Protein AF-X1CI62-F1 (afdb_monomer_lite)

Secondary structure (DSSP, 8-state):
-PPPGGG--EEEEEE----HHHHHHHHHHHHS--TTS---S--------HHHHHHHHHHTTEEEEEE----

Foldseek 3Di:
DDDDPVVDAAEAAEDEADDLVVVVVVCCQQQDADPVRHGRDDPDDPPDHPVVVVVVCVVVRHPHYDYDYDD

Sequence (71 aa):
MSYTLEDFNYIDSHCHFFPPQLFKSIWNFFESPDKEGNQRGWDIKYQLTTDALVKFLENHRVKYFTTYNYA

pLDDT: mean 82.27, std 8.66, range [52.75, 93.75]

Organism: NCBI:txid412755

Structure (mmCIF, N/CA/C/O backbone):
data_AF-X1CI62-F1
#
_entry.id   AF-X1CI62-F1
#
loop_
_atom_site.group_PDB
_atom_site.id
_atom_site.type_symbol
_atom_site.label_atom_id
_atom_site.label_alt_id
_atom_site.label_comp_id
_atom_site.label_asym_id
_atom_site.label_entity_id
_atom_site.label_seq_id
_atom_site.pdbx_PDB_ins_code
_atom_site.Cartn_x
_atom_site.Cartn_y
_atom_site.Cartn_z
_atom_site.occupancy
_atom_site.B_iso_or_equiv
_atom_site.auth_seq_id
_atom_site.auth_comp_id
_atom_site.auth_asym_id
_atom_site.auth_atom_id
_atom_site.pdbx_PDB_model_num
ATOM 1 N N . MET A 1 1 ? 11.785 14.240 -28.291 1.00 69.88 1 MET A N 1
ATOM 2 C CA . MET A 1 1 ? 11.127 12.967 -27.932 1.00 69.88 1 MET A CA 1
ATOM 3 C C . MET A 1 1 ? 10.028 13.293 -26.942 1.00 69.88 1 MET A C 1
ATOM 5 O O . MET A 1 1 ? 10.314 14.021 -25.999 1.00 69.88 1 MET A O 1
ATOM 9 N N . SER A 1 2 ? 8.794 12.853 -27.187 1.00 85.44 2 SER A N 1
ATOM 10 C CA . SER A 1 2 ? 7.726 12.914 -26.184 1.00 85.44 2 SER A CA 1
ATOM 11 C C . SER A 1 2 ? 7.691 11.589 -25.442 1.00 85.44 2 SER A C 1
ATOM 13 O O . SER A 1 2 ? 7.703 10.547 -26.092 1.00 85.44 2 SER A O 1
ATOM 15 N N . TYR A 1 3 ? 7.625 11.643 -24.118 1.00 84.69 3 TYR A N 1
ATOM 16 C CA . TYR A 1 3 ? 7.350 10.468 -23.306 1.00 84.69 3 TYR A CA 1
ATOM 17 C C . TYR A 1 3 ? 5.865 10.424 -22.952 1.00 84.69 3 TYR A C 1
ATOM 19 O O . TYR A 1 3 ? 5.216 11.457 -22.777 1.00 84.69 3 TYR A O 1
ATOM 27 N N . THR A 1 4 ? 5.348 9.217 -22.841 1.00 84.62 4 THR A N 1
ATOM 28 C CA . THR A 1 4 ? 4.051 8.872 -22.284 1.00 84.62 4 THR A CA 1
ATOM 29 C C . THR A 1 4 ? 4.248 8.323 -20.877 1.00 84.62 4 THR 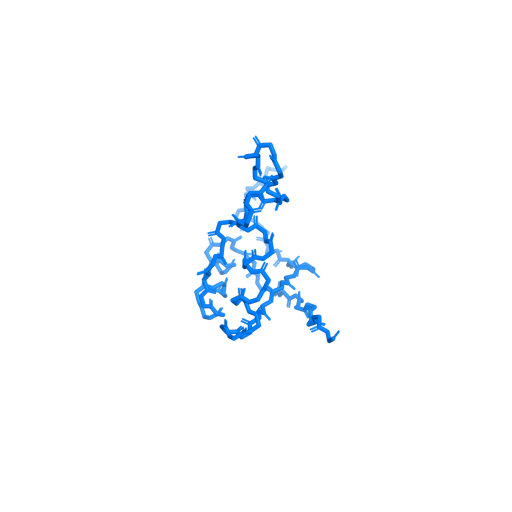A C 1
ATOM 31 O O . THR A 1 4 ? 5.366 8.034 -20.444 1.00 84.62 4 THR A O 1
ATOM 34 N N . LEU A 1 5 ? 3.148 8.122 -20.152 1.00 76.56 5 LEU A N 1
ATOM 35 C CA . LEU A 1 5 ? 3.222 7.385 -18.897 1.00 76.56 5 LEU A CA 1
ATOM 36 C C . LEU A 1 5 ? 3.830 5.996 -19.136 1.00 76.56 5 LEU A C 1
ATOM 38 O O . LEU A 1 5 ? 4.547 5.514 -18.271 1.00 76.56 5 LEU A O 1
ATOM 42 N N . GLU A 1 6 ? 3.545 5.337 -20.276 1.00 81.38 6 GLU A N 1
ATOM 43 C CA . GLU A 1 6 ? 3.985 3.969 -20.660 1.00 81.38 6 GLU A CA 1
ATOM 44 C C . GLU A 1 6 ? 5.498 3.766 -20.692 1.00 81.38 6 GLU A C 1
ATOM 46 O O . GLU A 1 6 ? 5.971 2.652 -20.484 1.00 81.38 6 GLU A O 1
ATOM 51 N N . ASP A 1 7 ? 6.257 4.853 -20.772 1.00 87.56 7 ASP A N 1
ATOM 52 C CA . ASP A 1 7 ? 7.714 4.798 -20.859 1.00 87.56 7 ASP A CA 1
ATOM 53 C C . ASP A 1 7 ? 8.416 4.602 -19.502 1.00 87.56 7 ASP A C 1
ATOM 55 O O . ASP A 1 7 ? 9.630 4.396 -19.457 1.00 87.56 7 ASP A O 1
ATOM 59 N N . PHE A 1 8 ? 7.678 4.640 -18.384 1.00 83.69 8 PHE A N 1
ATOM 60 C CA . PHE A 1 8 ? 8.255 4.599 -17.037 1.00 83.69 8 PHE A CA 1
ATOM 61 C C . PHE A 1 8 ? 7.705 3.463 -16.169 1.00 83.69 8 PHE A C 1
ATOM 63 O O . PHE A 1 8 ? 6.525 3.126 -16.200 1.00 83.69 8 PHE A O 1
ATOM 70 N N . ASN A 1 9 ? 8.572 2.890 -15.337 1.00 84.75 9 ASN A N 1
ATOM 71 C CA . ASN A 1 9 ? 8.164 2.046 -14.217 1.00 84.75 9 ASN A CA 1
ATOM 72 C C . ASN A 1 9 ? 8.389 2.829 -12.927 1.00 84.75 9 ASN A C 1
ATOM 74 O O . ASN A 1 9 ? 9.443 3.449 -12.771 1.00 84.75 9 ASN A O 1
ATOM 78 N N . TYR A 1 10 ? 7.426 2.778 -12.011 1.00 90.44 10 TYR A N 1
ATOM 79 C CA . TYR A 1 10 ? 7.513 3.513 -10.754 1.00 90.44 10 TYR A CA 1
ATOM 80 C C . TYR A 1 10 ? 7.996 2.615 -9.620 1.00 90.44 10 TYR A C 1
ATOM 82 O O . TYR A 1 10 ? 7.706 1.415 -9.581 1.00 90.44 10 TYR A O 1
ATOM 90 N N . ILE A 1 11 ? 8.733 3.225 -8.695 1.00 93.38 11 ILE A N 1
ATOM 91 C CA . ILE A 1 11 ? 9.010 2.653 -7.384 1.00 93.38 11 ILE A CA 1
ATOM 92 C C . ILE A 1 11 ? 8.242 3.497 -6.377 1.00 93.38 11 ILE A C 1
ATOM 94 O O . ILE A 1 11 ? 8.527 4.688 -6.249 1.00 93.38 11 ILE A O 1
ATOM 98 N N . ASP A 1 12 ? 7.276 2.899 -5.688 1.00 92.25 12 ASP A N 1
ATOM 99 C CA . ASP A 1 12 ? 6.599 3.576 -4.586 1.00 92.25 12 ASP A CA 1
ATOM 100 C C . ASP A 1 12 ? 7.459 3.440 -3.327 1.00 92.25 12 ASP A C 1
ATOM 102 O O . ASP A 1 12 ? 7.630 2.358 -2.762 1.00 92.25 12 ASP A O 1
ATOM 106 N N . SER A 1 13 ? 8.068 4.542 -2.905 1.00 93.38 13 SER A N 1
ATOM 107 C CA . SER A 1 13 ? 8.970 4.529 -1.761 1.00 93.38 13 SER A CA 1
ATOM 108 C C . SER A 1 13 ? 8.253 4.385 -0.423 1.00 93.38 13 SER A C 1
ATOM 110 O O . SER A 1 13 ? 8.937 4.144 0.566 1.00 93.38 13 SER A O 1
ATOM 112 N N . HIS A 1 14 ? 6.930 4.577 -0.350 1.00 91.62 14 HIS A N 1
ATOM 113 C CA . HIS A 1 14 ? 6.230 4.733 0.923 1.00 91.62 14 HIS A CA 1
ATOM 114 C C . HIS A 1 14 ? 4.827 4.124 0.907 1.00 91.62 14 HIS A C 1
ATOM 116 O O . HIS A 1 14 ? 3.816 4.811 0.797 1.00 91.62 14 HIS A O 1
ATOM 122 N N . CYS A 1 15 ? 4.768 2.821 1.163 1.00 88.50 15 CYS A N 1
ATOM 123 C CA . CYS A 1 15 ? 3.529 2.088 1.395 1.00 88.50 15 CYS A CA 1
ATOM 124 C C . CYS A 1 15 ? 3.353 1.706 2.874 1.00 88.50 15 CYS A C 1
ATOM 126 O O . CYS A 1 15 ? 4.320 1.485 3.607 1.00 88.50 15 CYS A O 1
ATOM 128 N N . HIS A 1 16 ? 2.099 1.550 3.296 1.00 85.75 16 HIS A N 1
ATOM 129 C CA . HIS A 1 16 ? 1.743 1.014 4.609 1.00 85.75 16 HIS A CA 1
ATOM 130 C C . HIS A 1 16 ? 0.734 -0.116 4.461 1.00 85.75 16 HIS A C 1
ATOM 132 O O . HIS A 1 16 ? -0.422 0.122 4.114 1.00 85.75 16 HIS A O 1
ATOM 138 N N . PHE A 1 17 ? 1.172 -1.343 4.739 1.00 85.88 17 PHE A N 1
ATOM 139 C CA . PHE A 1 17 ? 0.321 -2.528 4.722 1.00 85.88 17 PHE A CA 1
ATOM 140 C C . PHE A 1 17 ? 0.214 -3.066 6.140 1.00 85.88 17 PHE A C 1
ATOM 142 O O . PHE A 1 17 ? 1.215 -3.470 6.727 1.00 85.88 17 PHE A O 1
ATOM 149 N N . PHE A 1 18 ? -0.996 -3.088 6.690 1.00 79.75 18 PHE A N 1
ATOM 150 C CA . PHE A 1 18 ? -1.235 -3.645 8.015 1.00 79.75 18 PHE A CA 1
ATOM 151 C C . PHE A 1 18 ? -2.066 -4.929 7.925 1.00 79.75 18 PHE A C 1
ATOM 153 O O . PHE A 1 18 ? -2.885 -5.086 7.019 1.00 79.75 18 PHE A O 1
ATOM 160 N N . PRO A 1 19 ? -1.898 -5.867 8.868 1.00 77.88 19 PRO A N 1
ATOM 161 C CA . PRO A 1 19 ? -2.848 -6.953 9.034 1.00 77.88 19 PRO A CA 1
ATOM 162 C C . PRO A 1 19 ? -4.223 -6.400 9.460 1.00 77.88 19 PRO A C 1
ATOM 164 O O . PRO A 1 19 ? -4.285 -5.372 10.147 1.00 77.88 19 PRO A O 1
ATOM 167 N N . PRO A 1 20 ? -5.333 -7.086 9.122 1.00 76.56 20 PRO A N 1
ATOM 168 C CA . PRO A 1 20 ? -6.692 -6.609 9.400 1.00 76.56 20 PRO A CA 1
ATOM 169 C C . PRO A 1 20 ? -6.937 -6.206 10.862 1.00 76.56 20 PRO A C 1
ATOM 171 O O . PRO A 1 20 ? -7.666 -5.256 11.141 1.00 76.56 20 PRO A O 1
ATOM 174 N N . GLN A 1 21 ? -6.304 -6.905 11.809 1.00 77.62 21 GLN A N 1
ATOM 175 C CA . GLN A 1 21 ? -6.447 -6.641 13.240 1.00 77.62 21 GLN A CA 1
ATOM 176 C C . GLN A 1 21 ? -5.845 -5.288 13.649 1.00 77.62 21 GLN A C 1
ATOM 178 O O . GLN A 1 21 ? -6.454 -4.580 14.448 1.00 77.62 21 GLN A O 1
ATOM 183 N N . LEU A 1 22 ? -4.687 -4.911 13.091 1.00 76.19 22 LEU A N 1
ATOM 184 C CA . LEU A 1 22 ? -4.075 -3.599 13.336 1.00 76.19 22 LEU A CA 1
ATOM 185 C C . LEU A 1 22 ? -4.836 -2.494 12.598 1.00 76.19 22 LEU A C 1
ATOM 187 O O . LEU A 1 22 ? -5.094 -1.436 13.175 1.00 76.19 22 LEU A O 1
ATOM 191 N N . PHE A 1 23 ? -5.279 -2.772 11.367 1.00 77.56 23 PHE A N 1
ATOM 192 C CA . PHE A 1 23 ? -6.102 -1.845 10.590 1.00 77.56 23 PHE A CA 1
ATOM 193 C C . PHE A 1 23 ? -7.375 -1.433 11.325 1.00 77.56 23 PHE A C 1
ATOM 195 O O . PHE A 1 23 ? -7.715 -0.258 11.309 1.00 77.56 23 PHE A O 1
ATOM 202 N N . LYS A 1 24 ? -8.057 -2.360 12.010 1.00 78.50 24 LYS A N 1
ATOM 203 C CA . LYS A 1 24 ? -9.281 -2.041 12.758 1.00 78.50 24 LYS A CA 1
ATOM 204 C C . LYS A 1 24 ? -9.059 -0.936 13.795 1.00 78.50 24 LYS A C 1
ATOM 206 O O . LYS A 1 24 ? -9.863 -0.017 13.898 1.00 78.50 24 LYS A O 1
ATOM 211 N N . SER A 1 25 ? -7.973 -1.015 14.560 1.00 77.94 25 SER A N 1
ATOM 212 C CA . SER A 1 25 ? -7.660 -0.016 15.589 1.00 77.94 25 SER A CA 1
ATOM 213 C C . SER A 1 25 ? -7.292 1.337 14.982 1.00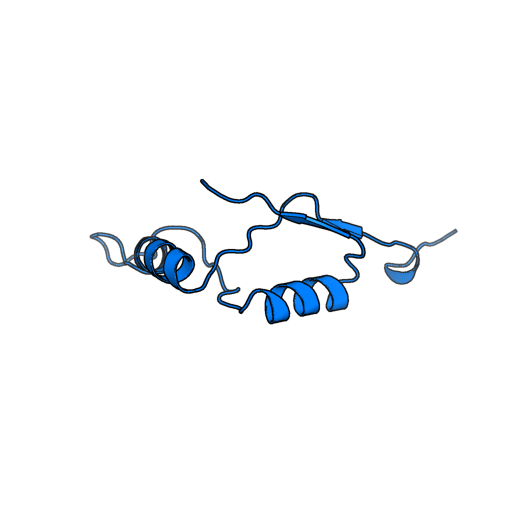 77.94 25 SER A C 1
ATOM 215 O O . SER A 1 25 ? -7.724 2.370 15.489 1.00 77.94 25 SER A O 1
ATOM 217 N N . ILE A 1 26 ? -6.534 1.323 13.882 1.00 77.50 26 ILE A N 1
ATOM 218 C CA . ILE A 1 26 ? -6.163 2.525 13.128 1.00 77.50 26 ILE A CA 1
ATOM 219 C C . ILE A 1 26 ? -7.415 3.192 12.540 1.00 77.50 26 ILE A C 1
ATOM 221 O O . ILE A 1 26 ? -7.606 4.393 12.712 1.00 77.50 26 ILE A O 1
ATOM 225 N N . TRP A 1 27 ? -8.310 2.421 11.917 1.00 75.44 27 TRP A N 1
ATOM 226 C CA . TRP A 1 27 ? -9.536 2.957 11.328 1.00 75.44 27 TRP A CA 1
ATOM 227 C C . TRP A 1 27 ? -10.489 3.520 12.357 1.00 75.44 27 TRP A C 1
ATOM 229 O O . TRP A 1 27 ? -10.967 4.630 12.169 1.00 75.44 27 TRP A O 1
ATOM 239 N N . ASN A 1 28 ? -10.658 2.852 13.497 1.00 78.81 28 ASN A N 1
ATOM 240 C CA . ASN A 1 28 ? -11.460 3.404 14.583 1.00 78.81 28 ASN A CA 1
ATOM 241 C C . ASN A 1 28 ? -10.992 4.808 15.001 1.00 78.81 28 ASN A C 1
ATOM 243 O O . ASN A 1 28 ? -11.821 5.639 15.363 1.00 78.81 28 ASN A O 1
ATOM 247 N N . PHE A 1 29 ? -9.686 5.089 14.953 1.00 78.06 29 PHE A N 1
ATOM 248 C CA . PHE A 1 29 ? -9.162 6.422 15.247 1.00 78.06 29 PHE A CA 1
ATOM 249 C C . PHE A 1 29 ? -9.509 7.445 14.153 1.00 78.06 29 PHE A C 1
ATOM 251 O O . PHE A 1 29 ? -9.964 8.538 14.484 1.00 78.06 29 PHE A O 1
ATOM 258 N N . PHE A 1 30 ? -9.321 7.090 12.877 1.00 75.00 30 PHE A N 1
ATOM 259 C CA . PHE A 1 30 ? -9.539 7.993 11.736 1.00 75.00 30 PHE A CA 1
ATOM 260 C C . PHE A 1 30 ? -11.017 8.178 11.341 1.00 75.00 30 PHE A C 1
ATOM 262 O O . PHE A 1 30 ? -11.402 9.207 10.792 1.00 75.00 30 PHE A O 1
ATOM 269 N N . GLU A 1 31 ? -11.864 7.190 11.609 1.00 76.31 31 GLU A N 1
ATOM 270 C CA . GLU A 1 31 ? -13.293 7.223 11.276 1.00 76.31 31 GLU A CA 1
ATOM 271 C C . GLU A 1 31 ? -14.146 7.815 12.400 1.00 76.31 31 GLU A C 1
ATOM 273 O O . GLU A 1 31 ? -15.283 8.217 12.160 1.00 76.31 31 GLU A O 1
ATOM 278 N N . SER A 1 32 ? -13.619 7.892 13.628 1.00 78.94 32 SER A N 1
ATOM 279 C CA . SER A 1 32 ? -14.343 8.506 14.744 1.00 78.94 32 SER A CA 1
ATOM 280 C C . SER A 1 32 ? -14.471 10.017 14.527 1.00 78.94 32 SER A C 1
ATOM 282 O O . SER A 1 32 ? -13.445 10.701 14.496 1.00 78.94 32 SER A O 1
ATOM 284 N N . PRO A 1 33 ? -15.692 10.577 14.449 1.00 79.88 33 PRO A N 1
ATOM 285 C CA . PRO A 1 33 ? -15.875 12.018 14.350 1.00 79.88 33 PRO A CA 1
ATOM 286 C C . PRO A 1 33 ? -15.281 12.746 15.560 1.00 79.88 33 PRO A C 1
ATOM 288 O O . PRO A 1 33 ? -15.161 12.189 16.659 1.00 79.88 33 PRO A O 1
ATOM 291 N N . ASP A 1 34 ? -14.905 14.008 15.380 1.00 81.06 34 ASP A N 1
ATOM 292 C CA . ASP A 1 34 ? -14.522 14.857 16.496 1.00 81.06 34 ASP A CA 1
ATOM 293 C C . ASP A 1 34 ? -15.727 15.290 17.333 1.00 81.06 34 ASP A C 1
ATOM 295 O O . ASP A 1 34 ? -16.867 14.884 17.109 1.00 81.06 34 ASP A O 1
ATOM 299 N N . LYS A 1 35 ? -15.462 16.099 18.363 1.00 84.69 35 LYS A N 1
ATOM 300 C CA . LYS A 1 35 ? -16.511 16.578 19.271 1.00 84.69 35 LYS A CA 1
ATOM 301 C C . LYS A 1 35 ? -17.552 17.452 18.558 1.00 84.69 35 LYS A C 1
ATOM 303 O O . LYS A 1 35 ? -18.624 17.665 19.113 1.00 84.69 35 LYS A O 1
ATOM 308 N N . GLU A 1 36 ? -17.229 17.951 17.371 1.00 88.75 36 GLU A N 1
ATOM 309 C CA . GLU A 1 36 ? -18.044 18.835 16.541 1.00 88.75 36 GLU A CA 1
ATOM 310 C C . GLU A 1 36 ? -18.682 18.075 15.362 1.00 88.75 36 GLU A C 1
ATOM 312 O O . GLU A 1 36 ? -19.461 18.651 14.607 1.00 88.75 36 GLU A O 1
ATOM 317 N N . GLY A 1 37 ? -18.413 16.769 15.234 1.00 83.69 37 GLY A N 1
ATOM 318 C CA . GLY A 1 37 ? -18.939 15.911 14.175 1.00 83.69 37 GLY A CA 1
ATOM 319 C C . GLY A 1 37 ? -18.126 15.933 12.879 1.00 83.69 37 GLY A C 1
ATOM 320 O O . GLY A 1 37 ? -18.558 15.328 11.897 1.00 83.69 37 GLY A O 1
ATOM 321 N N . ASN A 1 38 ? -16.958 16.581 12.852 1.00 81.88 38 ASN A N 1
ATOM 322 C CA . ASN A 1 38 ? -16.081 16.566 11.682 1.00 81.88 38 ASN A CA 1
ATOM 323 C C . ASN A 1 38 ? -15.267 15.268 11.632 1.00 81.88 38 ASN A C 1
ATOM 325 O O . ASN A 1 38 ? -14.933 14.678 12.660 1.00 81.88 38 ASN A O 1
ATOM 329 N N . GLN A 1 39 ? -14.900 14.833 10.428 1.00 76.31 39 GLN A N 1
ATOM 330 C CA . GLN A 1 39 ? -14.016 13.685 10.240 1.00 76.31 39 GLN A CA 1
ATOM 331 C C . GLN A 1 39 ? -12.651 13.932 10.905 1.00 76.31 39 GLN A C 1
ATOM 333 O O . GLN A 1 39 ? -11.996 14.943 10.639 1.00 76.31 39 GLN A O 1
ATOM 338 N N . ARG A 1 40 ? -12.195 13.002 11.755 1.00 67.44 40 ARG A N 1
ATOM 339 C CA . ARG A 1 40 ? -10.862 13.086 12.366 1.00 67.44 40 ARG A CA 1
ATOM 340 C C . ARG A 1 40 ? -9.807 12.477 11.459 1.00 67.44 40 ARG A C 1
ATOM 342 O O . ARG A 1 40 ? -9.564 11.281 11.469 1.00 67.44 40 ARG A O 1
ATOM 349 N N . GLY A 1 41 ? -9.092 13.335 10.746 1.00 71.44 41 GLY A N 1
ATOM 350 C CA . GLY A 1 41 ? -7.907 12.947 9.985 1.00 71.44 41 GLY A CA 1
ATOM 351 C C . GLY A 1 41 ? -8.180 12.803 8.494 1.00 71.44 41 GLY A C 1
ATOM 352 O O . GLY A 1 41 ? -9.047 13.478 7.946 1.00 71.44 41 GLY A O 1
ATOM 353 N N . TRP A 1 42 ? -7.367 11.998 7.815 1.00 70.25 42 TRP A N 1
ATOM 354 C CA . TRP A 1 42 ? -7.393 11.922 6.357 1.00 70.25 42 TRP A CA 1
ATOM 355 C C . TRP A 1 42 ? -8.519 11.018 5.847 1.00 70.25 42 TRP A C 1
ATOM 357 O O . TRP A 1 42 ? -8.835 9.995 6.451 1.00 70.25 42 TRP A O 1
ATOM 367 N N . ASP A 1 43 ? -9.096 11.386 4.701 1.00 70.25 43 ASP A N 1
ATOM 368 C CA . ASP A 1 43 ? -10.081 10.585 3.966 1.00 70.25 43 ASP A CA 1
ATOM 369 C C . ASP A 1 43 ? -9.393 9.413 3.266 1.00 70.25 43 ASP A C 1
ATOM 371 O O . ASP A 1 43 ? -9.113 9.424 2.064 1.00 70.25 43 ASP A O 1
ATOM 375 N N . ILE A 1 44 ? -9.026 8.418 4.070 1.00 69.69 44 ILE A N 1
ATOM 376 C CA . ILE A 1 44 ? -8.312 7.252 3.587 1.00 69.69 44 ILE A CA 1
ATOM 377 C C . ILE A 1 44 ? -9.319 6.208 3.102 1.00 69.69 44 ILE A C 1
ATOM 379 O O . ILE A 1 44 ? -10.085 5.639 3.872 1.00 69.69 44 ILE A O 1
ATOM 383 N N . LYS A 1 45 ? -9.272 5.922 1.798 1.00 67.94 45 LYS A N 1
ATOM 384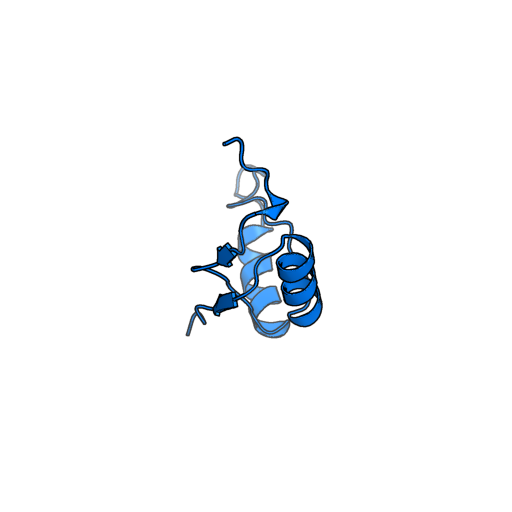 C CA . LYS A 1 45 ? -10.243 5.051 1.107 1.00 67.94 45 LYS A CA 1
ATOM 385 C C . LYS A 1 45 ? -9.742 3.641 0.830 1.00 67.94 45 LYS A C 1
ATOM 387 O O . LYS A 1 45 ? -10.471 2.828 0.273 1.00 67.94 45 LYS A O 1
ATOM 392 N N . TYR A 1 46 ? -8.497 3.338 1.185 1.00 70.19 46 TYR A N 1
ATOM 393 C CA . TYR A 1 46 ? -7.850 2.079 0.826 1.00 70.19 46 TYR A CA 1
ATOM 394 C C . TYR A 1 46 ? -7.907 1.036 1.954 1.00 70.19 46 TYR A C 1
ATOM 396 O O . TYR A 1 46 ? -6.902 0.405 2.265 1.00 70.19 46 TYR A O 1
ATOM 404 N N . GLN A 1 47 ? -9.091 0.792 2.540 1.00 75.62 47 GLN A N 1
ATOM 405 C CA . GLN A 1 47 ? -9.332 -0.337 3.465 1.00 75.62 47 GLN A CA 1
ATOM 406 C C . GLN A 1 47 ? -9.330 -1.693 2.738 1.00 75.62 47 GLN A C 1
ATOM 408 O O . GLN A 1 47 ? -10.286 -2.465 2.765 1.00 75.62 47 GLN A O 1
ATOM 413 N N . LEU A 1 48 ? -8.257 -1.957 2.013 1.00 82.19 48 LEU A N 1
ATOM 414 C CA . LEU A 1 48 ? -8.075 -3.131 1.190 1.00 82.19 48 LEU A CA 1
ATOM 415 C C . LEU A 1 48 ? -7.210 -4.140 1.944 1.00 82.19 48 LEU A C 1
ATOM 417 O O . LEU A 1 48 ? -6.379 -3.786 2.780 1.00 82.19 48 LEU A O 1
ATOM 421 N N . THR A 1 49 ? -7.396 -5.420 1.631 1.00 85.69 49 THR A N 1
ATOM 422 C CA . THR A 1 49 ? -6.452 -6.453 2.063 1.00 85.69 49 THR A CA 1
ATOM 423 C C . THR A 1 49 ? -5.080 -6.191 1.442 1.00 85.69 49 THR A C 1
ATOM 425 O O . THR A 1 49 ? -4.988 -5.554 0.391 1.00 85.69 49 THR A O 1
ATOM 428 N N . THR A 1 50 ? -4.011 -6.717 2.043 1.00 86.94 50 THR A N 1
ATOM 429 C CA . THR A 1 50 ? -2.652 -6.604 1.487 1.00 86.94 50 THR A CA 1
ATOM 430 C C . THR A 1 50 ? -2.602 -7.022 0.015 1.00 86.94 50 THR A C 1
ATOM 432 O O . THR A 1 50 ? -2.082 -6.275 -0.8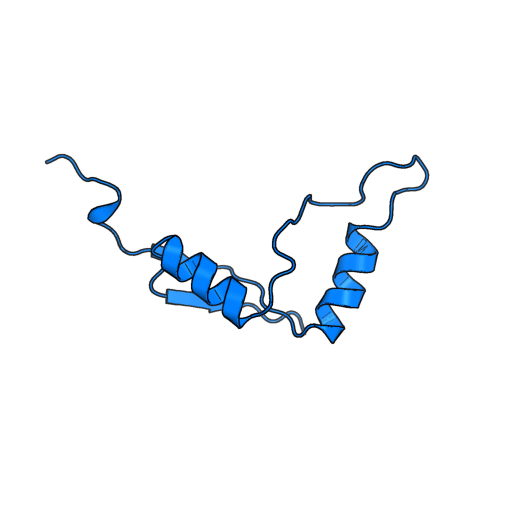06 1.00 86.94 50 THR A O 1
ATOM 435 N N . ASP A 1 51 ? -3.231 -8.142 -0.348 1.00 90.06 51 ASP A N 1
ATOM 436 C CA . ASP A 1 51 ? -3.281 -8.610 -1.741 1.00 90.06 51 ASP A CA 1
ATOM 437 C C . ASP A 1 51 ? -3.991 -7.619 -2.675 1.00 90.06 51 ASP A C 1
ATOM 439 O O . ASP A 1 51 ? -3.581 -7.422 -3.819 1.00 90.06 51 ASP A O 1
ATOM 443 N N . ALA A 1 52 ? -5.062 -6.978 -2.201 1.00 90.75 52 ALA A N 1
ATOM 444 C CA . ALA A 1 52 ? -5.781 -5.975 -2.976 1.00 90.75 52 ALA A CA 1
ATOM 445 C C . ALA A 1 52 ? -4.991 -4.659 -3.097 1.00 90.75 52 ALA A C 1
ATOM 447 O O . ALA A 1 52 ? -5.047 -4.026 -4.151 1.00 90.75 52 ALA A O 1
ATOM 448 N N . LEU A 1 53 ? -4.211 -4.279 -2.079 1.00 89.69 53 LEU A N 1
ATOM 449 C CA . LEU A 1 53 ? -3.282 -3.144 -2.144 1.00 89.69 53 LEU A CA 1
ATOM 450 C C . LEU A 1 53 ? -2.148 -3.402 -3.143 1.00 89.69 53 LEU A C 1
ATOM 452 O O . LEU A 1 53 ? -1.842 -2.530 -3.951 1.00 89.69 53 LEU A O 1
ATOM 456 N N . VAL A 1 54 ? -1.572 -4.607 -3.150 1.00 91.94 54 VAL A N 1
ATOM 457 C CA . VAL A 1 54 ? -0.541 -4.990 -4.128 1.00 91.94 54 VAL A CA 1
ATOM 458 C C . VAL A 1 54 ? -1.092 -4.904 -5.551 1.00 91.94 54 VAL A C 1
ATOM 460 O O . VAL A 1 54 ? -0.504 -4.226 -6.390 1.00 91.94 54 VAL A O 1
ATOM 463 N N . LYS A 1 55 ? -2.274 -5.479 -5.809 1.00 93.75 55 LYS A N 1
ATOM 464 C CA . LYS A 1 55 ? -2.933 -5.372 -7.124 1.00 93.75 55 LYS A CA 1
ATOM 465 C C . LYS A 1 55 ? -3.242 -3.932 -7.516 1.00 93.75 55 LYS A C 1
ATOM 467 O O . LYS A 1 55 ? -3.160 -3.575 -8.689 1.00 93.75 55 LYS A O 1
ATOM 472 N N . PHE A 1 56 ? -3.621 -3.097 -6.550 1.00 91.62 56 PHE A N 1
ATOM 473 C CA . PHE A 1 56 ? -3.831 -1.677 -6.795 1.00 91.62 56 PHE A CA 1
ATOM 474 C C . PHE A 1 56 ? -2.539 -1.011 -7.287 1.00 91.62 56 PHE A C 1
ATOM 476 O O . PHE A 1 56 ? -2.577 -0.331 -8.310 1.00 91.62 56 PHE A O 1
ATOM 483 N N . LEU A 1 57 ? -1.403 -1.248 -6.625 1.00 91.81 57 LEU A N 1
ATOM 484 C CA . LEU A 1 57 ? -0.098 -0.714 -7.035 1.00 91.81 57 LEU A CA 1
ATOM 485 C C . LEU A 1 57 ? 0.321 -1.213 -8.427 1.00 91.81 57 LEU A C 1
ATOM 487 O O . LEU A 1 57 ? 0.727 -0.411 -9.271 1.00 91.81 57 LEU A O 1
ATOM 491 N N . GLU A 1 58 ? 0.147 -2.506 -8.703 1.00 91.12 58 GLU A N 1
ATOM 492 C CA . GLU A 1 58 ? 0.433 -3.106 -10.014 1.00 91.12 58 GLU A CA 1
ATOM 493 C C . GLU A 1 58 ? -0.394 -2.456 -11.134 1.00 91.12 58 GLU A C 1
ATOM 495 O O . GLU A 1 58 ? 0.153 -2.074 -12.171 1.00 91.12 58 GLU A O 1
ATOM 500 N N . ASN A 1 59 ? -1.694 -2.238 -10.902 1.00 91.31 59 ASN A N 1
ATOM 501 C CA . ASN A 1 59 ? -2.582 -1.555 -11.851 1.00 91.31 59 ASN A CA 1
ATOM 502 C C . ASN A 1 59 ? -2.185 -0.087 -12.092 1.00 91.31 59 ASN A C 1
ATOM 504 O O . ASN A 1 59 ? -2.501 0.470 -13.142 1.00 91.31 59 ASN A O 1
ATOM 508 N N . HIS A 1 60 ? -1.466 0.526 -11.148 1.00 89.50 60 HIS A N 1
ATOM 509 C CA . HIS A 1 60 ? -0.893 1.871 -11.268 1.00 89.50 60 HIS A CA 1
ATOM 510 C C . HIS A 1 60 ? 0.581 1.851 -11.690 1.00 89.50 60 HIS A C 1
ATOM 512 O O . HIS A 1 60 ? 1.257 2.879 -11.640 1.00 89.50 60 HIS A O 1
ATOM 518 N N . ARG A 1 61 ? 1.072 0.698 -12.167 1.00 90.12 61 ARG A N 1
ATOM 519 C CA . ARG A 1 61 ? 2.395 0.531 -12.789 1.00 90.12 61 ARG A CA 1
ATOM 520 C C . ARG A 1 61 ? 3.562 0.787 -11.842 1.00 90.12 61 ARG A C 1
ATOM 522 O O . ARG A 1 61 ? 4.680 1.113 -12.258 1.00 90.12 61 ARG A O 1
ATOM 529 N N . VAL A 1 62 ? 3.299 0.596 -10.559 1.00 93.44 62 VAL A N 1
ATOM 530 C CA . VAL A 1 62 ? 4.323 0.483 -9.534 1.00 93.44 62 VAL A CA 1
ATOM 531 C C . VAL A 1 62 ? 4.914 -0.915 -9.648 1.00 93.44 62 VAL A C 1
ATOM 533 O O . VAL A 1 62 ? 4.233 -1.916 -9.441 1.00 93.44 62 VAL A O 1
ATOM 536 N N . LYS A 1 63 ? 6.190 -0.987 -10.026 1.00 91.62 63 LYS A N 1
ATOM 537 C CA . LYS A 1 63 ? 6.899 -2.256 -10.236 1.00 91.62 63 LYS A CA 1
ATOM 538 C C . LYS A 1 63 ? 7.534 -2.777 -8.951 1.00 91.62 63 LYS A C 1
ATOM 540 O O . LYS A 1 63 ? 7.657 -3.983 -8.764 1.00 91.62 63 LYS A O 1
ATOM 545 N N . TYR A 1 64 ? 7.947 -1.856 -8.088 1.00 93.50 64 TYR A N 1
ATOM 546 C CA . TYR A 1 64 ? 8.528 -2.146 -6.785 1.00 93.50 64 TYR A CA 1
ATOM 547 C C . TYR A 1 64 ? 7.973 -1.160 -5.770 1.00 93.50 64 TYR A C 1
ATOM 549 O O . TYR A 1 64 ? 7.671 -0.020 -6.115 1.00 93.50 64 TYR A O 1
ATOM 557 N N . PHE A 1 65 ? 7.869 -1.580 -4.518 1.00 93.75 65 PHE A N 1
ATOM 558 C CA . 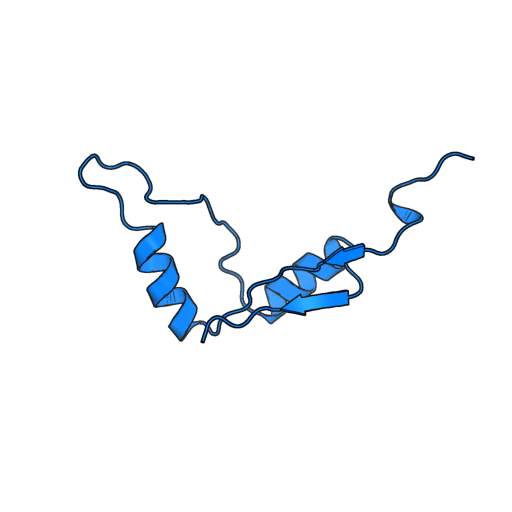PHE A 1 65 ? 7.451 -0.695 -3.446 1.00 93.75 65 PHE A CA 1
ATOM 559 C C . PHE A 1 65 ? 8.145 -1.051 -2.137 1.00 93.75 65 PHE A C 1
ATOM 561 O O . PHE A 1 65 ? 8.543 -2.198 -1.919 1.00 93.75 65 PHE A O 1
ATOM 568 N N . THR A 1 66 ? 8.261 -0.060 -1.261 1.00 93.38 66 THR A N 1
ATOM 569 C CA . THR A 1 66 ? 8.779 -0.229 0.097 1.00 93.38 66 THR A CA 1
ATOM 570 C C . THR A 1 66 ? 7.641 -0.061 1.086 1.00 93.38 66 THR A C 1
ATOM 572 O O . THR A 1 66 ? 6.936 0.945 1.074 1.00 93.38 66 THR A O 1
ATOM 575 N N . THR A 1 67 ? 7.472 -1.040 1.971 1.00 89.06 67 THR A N 1
ATOM 576 C CA . THR A 1 67 ? 6.490 -0.963 3.053 1.00 89.06 67 THR A CA 1
ATOM 577 C C . THR A 1 67 ? 7.163 -0.569 4.359 1.00 89.06 67 THR A C 1
ATOM 579 O O . THR A 1 67 ? 8.111 -1.231 4.787 1.00 89.06 67 THR A O 1
ATOM 582 N N . TYR A 1 68 ? 6.627 0.441 5.037 1.00 81.81 68 TYR A N 1
ATOM 583 C CA . TYR A 1 68 ? 7.020 0.774 6.402 1.00 81.81 68 TYR A CA 1
ATOM 584 C C . TYR A 1 68 ? 6.018 0.169 7.381 1.00 81.81 68 TYR A C 1
ATOM 586 O O . TYR A 1 68 ? 4.868 0.608 7.471 1.00 81.81 68 TYR A O 1
ATOM 594 N N . ASN A 1 69 ? 6.462 -0.843 8.120 1.00 70.25 69 ASN A N 1
ATOM 595 C CA . ASN A 1 69 ? 5.683 -1.406 9.213 1.00 70.25 69 ASN A CA 1
ATOM 596 C C . ASN A 1 69 ? 5.766 -0.444 10.403 1.00 70.25 69 ASN A C 1
ATOM 598 O O . ASN A 1 69 ? 6.863 -0.187 10.898 1.00 70.25 69 ASN A O 1
ATOM 602 N N . TYR A 1 70 ? 4.632 0.090 10.862 1.00 64.38 70 TYR A N 1
ATOM 603 C CA . TYR A 1 70 ? 4.588 0.709 12.187 1.00 64.38 70 TYR A CA 1
ATOM 604 C C . TYR A 1 70 ? 4.693 -0.419 13.217 1.00 64.38 70 TYR A C 1
ATOM 606 O O . TYR A 1 70 ? 3.839 -1.307 13.241 1.00 64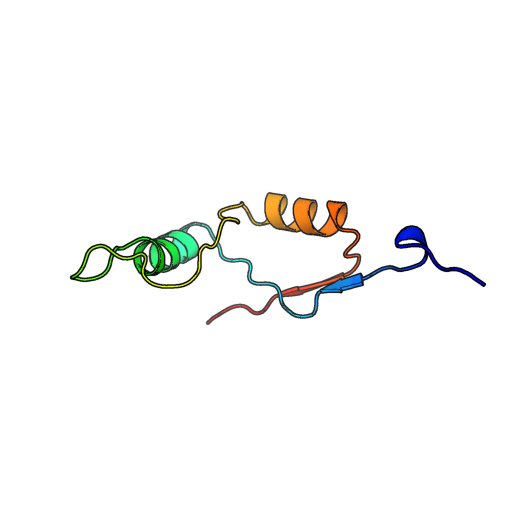.38 70 TYR A O 1
ATOM 614 N N . ALA A 1 71 ? 5.781 -0.412 13.987 1.00 52.75 71 ALA A N 1
ATOM 615 C CA . ALA A 1 71 ? 5.970 -1.249 15.167 1.00 52.75 71 ALA A CA 1
ATOM 616 C C . ALA A 1 71 ? 5.461 -0.515 16.411 1.00 52.75 71 ALA A C 1
ATOM 618 O O . ALA A 1 71 ? 5.634 0.726 16.460 1.00 52.75 71 ALA A O 1
#

InterPro domains:
  IPR032466 Metal-dependent hydrolase [SSF51556] (10-65)

Radius of gyration: 15.93 Å; chains: 1; bounding box: 30×27×47 Å